Protein AF-A0A5J4SQZ2-F1 (afdb_monomer)

Structure (mmCIF, N/CA/C/O backbone):
data_AF-A0A5J4SQZ2-F1
#
_entry.id   AF-A0A5J4SQZ2-F1
#
loop_
_atom_site.group_PDB
_atom_site.id
_atom_site.type_symbol
_atom_site.label_atom_id
_atom_site.label_alt_id
_atom_site.label_comp_id
_atom_site.label_asym_id
_atom_site.label_entity_id
_atom_site.label_seq_id
_atom_site.pdbx_PDB_ins_code
_atom_site.Cartn_x
_atom_site.Cartn_y
_atom_site.Cartn_z
_atom_site.occupancy
_atom_site.B_iso_or_equiv
_atom_site.auth_seq_id
_atom_site.auth_comp_id
_atom_site.auth_asym_id
_atom_site.auth_atom_id
_atom_site.pdbx_PDB_model_num
ATOM 1 N N . VAL A 1 1 ? 7.805 1.665 -33.467 1.00 44.50 1 VAL A N 1
ATOM 2 C CA . VAL A 1 1 ? 6.360 1.335 -33.380 1.00 44.50 1 VAL A CA 1
ATOM 3 C C . VAL A 1 1 ? 5.776 2.047 -32.165 1.00 44.50 1 VAL A C 1
ATOM 5 O O . VAL A 1 1 ? 6.129 1.677 -31.053 1.00 44.50 1 VAL A O 1
ATOM 8 N N . LYS A 1 2 ? 4.955 3.096 -32.343 1.00 50.97 2 LYS A N 1
ATOM 9 C CA . LYS A 1 2 ? 4.164 3.662 -31.233 1.00 50.97 2 LYS A CA 1
ATOM 10 C C . LYS A 1 2 ? 3.115 2.612 -30.862 1.00 50.97 2 LYS A C 1
ATOM 12 O O . LYS A 1 2 ? 2.190 2.385 -31.633 1.00 50.97 2 LYS A O 1
ATOM 17 N N . ARG A 1 3 ? 3.298 1.913 -29.740 1.00 63.12 3 ARG A N 1
ATOM 18 C CA . ARG A 1 3 ? 2.258 1.037 -29.186 1.00 63.12 3 ARG A CA 1
ATOM 19 C C . ARG A 1 3 ? 1.132 1.956 -28.699 1.00 63.12 3 ARG A C 1
ATOM 21 O O . ARG A 1 3 ? 1.352 2.750 -27.789 1.00 63.12 3 ARG A O 1
ATOM 28 N N . GLY A 1 4 ? -0.003 1.938 -29.395 1.00 62.56 4 GLY A N 1
ATOM 29 C CA . GLY A 1 4 ? -1.141 2.818 -29.137 1.00 62.56 4 GLY A CA 1
ATOM 30 C C . GLY A 1 4 ? -1.935 2.332 -27.934 1.00 62.56 4 GLY A C 1
ATOM 31 O O . GLY A 1 4 ? -2.857 1.541 -28.088 1.00 62.56 4 GLY A O 1
ATOM 32 N N . TRP A 1 5 ? -1.554 2.778 -26.743 1.00 75.88 5 TRP A N 1
ATOM 33 C CA . TRP A 1 5 ? -2.368 2.597 -25.548 1.00 75.88 5 TRP A CA 1
ATOM 34 C C . TRP A 1 5 ? -3.350 3.759 -25.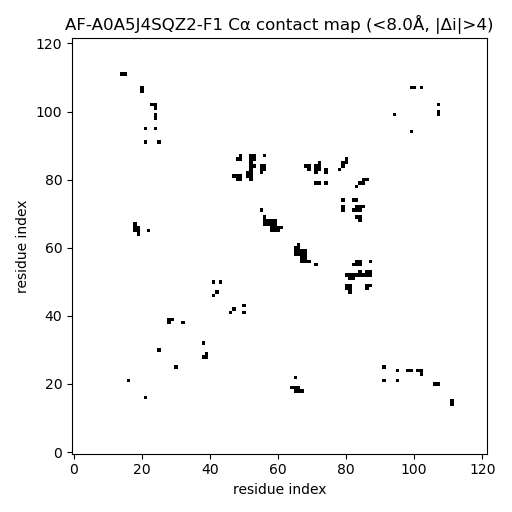446 1.00 75.88 5 TRP A C 1
ATOM 36 O O . TRP A 1 5 ? -2.944 4.920 -25.501 1.00 75.88 5 TRP A O 1
ATOM 46 N N . VAL A 1 6 ? -4.636 3.445 -25.298 1.00 78.94 6 VAL A N 1
ATOM 47 C CA . VAL A 1 6 ? -5.654 4.427 -24.922 1.00 78.94 6 VAL A CA 1
ATOM 48 C C . VAL A 1 6 ? -5.765 4.391 -23.404 1.00 78.94 6 VAL A C 1
ATOM 50 O O . VAL A 1 6 ? -6.127 3.369 -22.825 1.00 78.94 6 VAL A O 1
ATOM 53 N N . VAL A 1 7 ? -5.398 5.493 -22.754 1.00 74.06 7 VAL A N 1
ATOM 54 C CA . VAL A 1 7 ? -5.464 5.620 -21.296 1.00 74.06 7 VAL A CA 1
ATOM 55 C C . VAL A 1 7 ? -6.789 6.272 -20.926 1.00 74.06 7 VAL A C 1
ATOM 57 O O . VAL A 1 7 ? -7.034 7.427 -21.267 1.00 74.06 7 VAL A O 1
ATOM 60 N N . HIS A 1 8 ? -7.630 5.541 -20.199 1.00 80.19 8 HIS A N 1
ATOM 61 C CA . HIS A 1 8 ? -8.827 6.094 -19.574 1.00 80.19 8 HIS A CA 1
ATOM 62 C C . HIS A 1 8 ? -8.501 6.483 -18.130 1.00 80.19 8 HIS A C 1
ATOM 64 O O . HIS A 1 8 ? -8.303 5.623 -17.272 1.00 80.19 8 HIS A O 1
ATOM 70 N N . LEU A 1 9 ? -8.431 7.787 -17.858 1.00 76.38 9 LEU A N 1
ATOM 71 C CA . LEU A 1 9 ? -8.248 8.313 -16.504 1.00 76.38 9 LEU A CA 1
ATOM 72 C C . LEU A 1 9 ? -9.536 8.124 -15.692 1.00 76.38 9 LEU A C 1
ATOM 74 O O . LEU A 1 9 ? -10.438 8.956 -15.735 1.00 76.38 9 LEU A O 1
ATOM 78 N N . LEU A 1 10 ? -9.613 7.029 -14.935 1.00 77.69 10 LEU A N 1
ATOM 79 C CA . LEU A 1 10 ? -10.742 6.738 -14.037 1.00 77.69 10 LEU A CA 1
ATOM 80 C C . LEU A 1 10 ? -10.707 7.550 -12.731 1.00 77.69 10 LEU A C 1
ATOM 82 O O . LEU A 1 10 ? -11.674 7.555 -11.977 1.00 77.69 10 LEU A O 1
ATOM 86 N N . SER A 1 11 ? -9.601 8.242 -12.462 1.00 73.00 11 SER A N 1
ATOM 87 C CA . SER A 1 11 ? -9.352 9.018 -11.243 1.00 73.00 11 SER A CA 1
ATOM 88 C C . SER A 1 11 ? -9.407 10.534 -11.473 1.00 73.00 11 SER A C 1
ATOM 90 O O . SER A 1 11 ? -8.795 11.305 -10.731 1.00 73.00 11 SER A O 1
ATOM 92 N N . LEU A 1 12 ? -10.121 10.993 -12.508 1.00 76.81 12 LEU A N 1
ATOM 93 C CA . LEU A 1 12 ? -10.238 12.421 -12.807 1.00 76.81 12 LEU A CA 1
ATOM 94 C C . LEU A 1 12 ? -10.870 13.167 -11.613 1.00 76.81 12 LEU A C 1
ATOM 96 O O . LEU A 1 12 ? -11.954 12.817 -11.154 1.00 76.81 12 LEU A O 1
ATOM 100 N N . GLY A 1 13 ? -10.180 14.182 -11.084 1.00 76.62 13 GLY A N 1
ATOM 101 C CA . GLY A 1 13 ? -10.626 14.933 -9.900 1.00 76.62 13 GLY A CA 1
ATOM 102 C C . GLY A 1 13 ? -10.394 14.230 -8.554 1.00 76.62 13 GLY A C 1
ATOM 103 O O . GLY A 1 13 ? -10.766 14.772 -7.510 1.00 76.62 13 GLY A O 1
ATOM 104 N N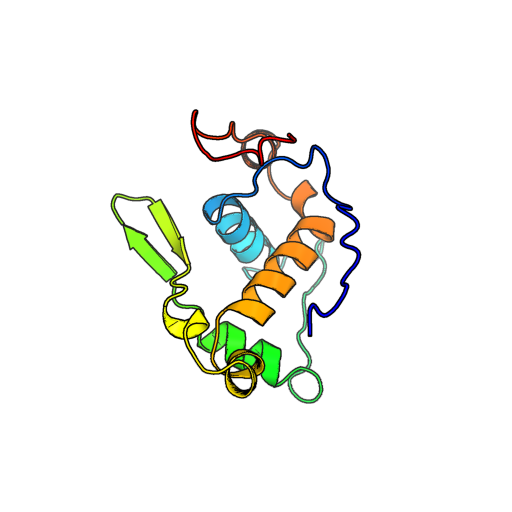 . GLN A 1 14 ? -9.757 13.055 -8.540 1.00 78.81 14 GLN A N 1
ATOM 105 C CA . GLN A 1 14 ? -9.361 12.397 -7.300 1.00 78.81 14 GLN A CA 1
ATOM 106 C C . GLN A 1 14 ? -8.277 13.218 -6.591 1.00 78.81 14 GLN A C 1
ATOM 108 O O . GLN A 1 14 ? -7.285 13.634 -7.190 1.00 78.81 14 GLN A O 1
ATOM 113 N N . LYS A 1 15 ? -8.458 13.441 -5.286 1.00 83.06 15 LYS A N 1
ATOM 114 C CA . LYS A 1 15 ? -7.460 14.129 -4.458 1.00 83.06 15 LYS A CA 1
ATOM 115 C C . LYS A 1 15 ? -6.177 13.304 -4.365 1.00 83.06 15 LYS A C 1
ATOM 117 O O . LYS A 1 15 ? -6.227 12.075 -4.303 1.00 83.06 15 LYS A O 1
ATOM 122 N N . THR A 1 16 ? -5.041 13.992 -4.271 1.00 85.62 16 THR A N 1
ATOM 123 C CA . THR A 1 16 ? -3.747 13.362 -3.996 1.00 85.62 16 THR A CA 1
ATOM 124 C C . THR A 1 16 ? -3.801 12.601 -2.678 1.00 85.62 16 THR A C 1
ATOM 126 O O . THR A 1 16 ? -4.151 13.173 -1.645 1.00 85.62 16 THR A O 1
ATOM 129 N N . ILE A 1 17 ? -3.420 11.325 -2.720 1.00 88.75 17 ILE A N 1
ATOM 130 C CA . ILE A 1 17 ? -3.276 10.487 -1.532 1.00 88.75 17 ILE A CA 1
ATOM 131 C C . ILE A 1 17 ? -1.794 10.454 -1.159 1.00 88.75 17 ILE A C 1
ATOM 133 O O . ILE A 1 17 ? -0.943 10.014 -1.929 1.00 88.75 17 ILE A O 1
ATOM 137 N N . PHE A 1 18 ? -1.472 10.947 0.028 1.00 88.38 18 PHE A N 1
ATOM 138 C CA . PHE A 1 18 ? -0.123 11.000 0.568 1.00 88.38 18 PHE A CA 1
ATOM 139 C C . PHE A 1 18 ? 0.275 9.667 1.202 1.00 88.38 18 PHE A C 1
ATOM 141 O O . PHE A 1 18 ? -0.531 8.988 1.842 1.00 88.38 18 PHE A O 1
ATOM 148 N N . HIS A 1 19 ? 1.566 9.329 1.136 1.00 87.31 19 HIS A N 1
ATOM 149 C CA . HIS A 1 19 ? 2.087 8.131 1.804 1.00 87.31 19 HIS A CA 1
ATOM 150 C C . HIS A 1 19 ? 1.841 8.122 3.311 1.00 87.31 19 HIS A C 1
ATOM 152 O O . HIS A 1 19 ? 1.638 7.055 3.883 1.00 87.31 19 HIS A O 1
ATOM 158 N N . SER A 1 20 ? 1.790 9.287 3.955 1.00 87.06 20 SER A N 1
ATOM 159 C CA . SER A 1 20 ? 1.449 9.386 5.373 1.00 87.06 20 SER A CA 1
ATOM 160 C C . SER A 1 20 ? 0.013 8.926 5.662 1.00 87.06 20 SER A C 1
ATOM 162 O O . SER A 1 20 ? -0.210 8.256 6.669 1.00 87.06 20 SER A O 1
ATOM 164 N N . GLN A 1 21 ? -0.941 9.216 4.768 1.00 90.94 21 GLN A N 1
ATOM 165 C CA . GLN A 1 21 ? -2.325 8.745 4.879 1.00 90.94 21 GLN A CA 1
ATOM 166 C C . GLN A 1 21 ? -2.390 7.226 4.695 1.00 90.94 21 GLN A C 1
ATOM 168 O O . GLN A 1 21 ? -3.000 6.538 5.512 1.00 90.94 21 GLN A O 1
ATOM 173 N N . HIS A 1 22 ? -1.696 6.685 3.686 1.00 92.56 22 HIS A N 1
ATOM 174 C CA . HIS A 1 22 ? -1.603 5.236 3.517 1.00 92.56 22 HIS A CA 1
ATOM 175 C C . HIS A 1 22 ? -0.960 4.556 4.730 1.00 92.56 22 HIS A C 1
ATOM 177 O O . HIS A 1 22 ? -1.486 3.565 5.219 1.00 92.56 22 HIS A O 1
ATOM 183 N N . TYR A 1 23 ? 0.140 5.097 5.257 1.00 91.00 23 TYR A N 1
ATOM 184 C CA . TYR A 1 23 ? 0.816 4.551 6.433 1.00 91.00 23 TYR A CA 1
ATOM 185 C C . TYR A 1 23 ? -0.118 4.491 7.650 1.00 91.00 23 TYR A C 1
ATOM 187 O O . TYR A 1 23 ? -0.154 3.485 8.357 1.00 91.00 23 TYR A O 1
ATOM 195 N N . ARG A 1 24 ? -0.917 5.540 7.889 1.00 91.38 24 ARG A N 1
ATOM 196 C CA . ARG A 1 24 ? -1.917 5.546 8.970 1.00 91.38 24 ARG A CA 1
ATOM 197 C C . ARG A 1 24 ? -3.015 4.508 8.742 1.00 91.38 24 ARG A C 1
ATOM 199 O O . ARG A 1 24 ? -3.325 3.763 9.669 1.00 91.38 24 ARG A O 1
ATOM 206 N N . LEU A 1 25 ? -3.548 4.411 7.521 1.00 93.31 25 LEU A N 1
ATOM 207 C CA . LEU A 1 25 ? -4.564 3.413 7.178 1.00 93.31 25 LEU A CA 1
ATOM 208 C C . LEU A 1 25 ? -4.038 1.984 7.360 1.00 93.31 25 LEU A C 1
ATOM 210 O O . LEU A 1 25 ? -4.696 1.164 7.989 1.00 93.31 25 LEU A O 1
ATOM 214 N N . LEU A 1 26 ? -2.833 1.691 6.870 1.00 93.06 26 LEU A N 1
ATOM 215 C CA . LEU A 1 26 ? -2.223 0.369 7.004 1.00 93.06 26 LEU A CA 1
ATOM 216 C C . LEU A 1 26 ? -1.985 -0.008 8.467 1.00 93.06 26 LEU A C 1
ATOM 218 O O . LEU A 1 26 ? -2.292 -1.129 8.848 1.00 93.06 26 LEU A O 1
ATOM 222 N N . ASN A 1 27 ? -1.512 0.916 9.308 1.00 91.56 27 ASN A N 1
ATOM 223 C CA . ASN A 1 27 ? -1.380 0.652 10.746 1.00 91.56 27 ASN A CA 1
ATOM 224 C C . ASN A 1 27 ? -2.732 0.374 11.415 1.00 91.56 27 ASN A C 1
ATOM 226 O O . ASN A 1 27 ? -2.803 -0.403 12.363 1.00 91.56 27 ASN A O 1
ATOM 230 N N . LEU A 1 28 ? -3.804 1.001 10.929 1.00 91.38 28 LEU A N 1
ATOM 231 C CA . LEU A 1 28 ? -5.155 0.775 11.429 1.00 91.38 28 LEU A CA 1
ATOM 232 C C . LEU A 1 28 ? -5.706 -0.597 11.008 1.00 91.38 28 LEU A C 1
ATOM 234 O O . LEU A 1 28 ? -6.397 -1.234 11.803 1.00 91.38 28 LEU A O 1
ATOM 238 N N . LEU A 1 29 ? -5.412 -1.027 9.780 1.00 92.00 29 LEU A N 1
ATOM 239 C CA . LEU A 1 29 ? -5.901 -2.275 9.188 1.00 92.00 29 LEU A CA 1
ATOM 240 C C . LEU A 1 29 ? -5.084 -3.507 9.603 1.00 92.00 29 LEU A C 1
ATOM 242 O O . LEU A 1 29 ? -5.651 -4.556 9.886 1.00 92.00 29 LEU A O 1
ATOM 246 N N . LEU A 1 30 ? -3.757 -3.380 9.628 1.00 90.81 30 LEU A N 1
ATOM 247 C CA . LEU A 1 30 ? -2.807 -4.470 9.886 1.00 90.81 30 LEU A CA 1
ATOM 248 C C . LEU A 1 30 ? -2.282 -4.473 11.329 1.00 90.81 30 LEU A C 1
ATOM 250 O O . LEU A 1 30 ? -1.491 -5.337 11.703 1.00 90.81 30 LEU A O 1
ATOM 254 N N . GLY A 1 31 ? -2.690 -3.487 12.130 1.00 87.25 31 GLY A N 1
ATOM 255 C CA . GLY A 1 31 ? -2.373 -3.403 13.549 1.00 87.25 31 GLY A CA 1
ATOM 256 C C . GLY A 1 31 ? -3.220 -4.348 14.401 1.00 87.25 31 GLY A C 1
ATOM 257 O O . GLY A 1 31 ? -3.661 -5.414 13.974 1.00 87.25 31 GLY A O 1
ATOM 258 N N . LYS A 1 32 ? -3.453 -3.961 15.659 1.00 80.12 32 LYS A N 1
ATOM 259 C CA . LYS A 1 32 ? -4.222 -4.789 16.592 1.00 80.12 32 LYS A CA 1
ATOM 260 C C . LYS A 1 32 ? -5.665 -4.946 16.100 1.00 80.12 32 LYS A C 1
ATOM 262 O O . LYS A 1 32 ? -6.382 -3.961 15.941 1.00 80.12 32 LYS A O 1
ATOM 267 N N . HIS A 1 33 ? -6.076 -6.195 15.907 1.00 76.12 33 HIS A N 1
ATOM 268 C CA . HIS A 1 33 ? -7.407 -6.538 15.428 1.00 76.12 33 HIS A CA 1
ATOM 269 C C . HIS A 1 33 ? -8.487 -6.193 16.466 1.00 76.12 33 HIS A C 1
ATOM 271 O O . HIS A 1 33 ? -8.386 -6.578 17.633 1.00 76.12 33 HIS A O 1
ATOM 277 N N . ASP A 1 34 ? -9.533 -5.503 16.018 1.00 77.69 34 ASP A N 1
ATOM 278 C CA . ASP A 1 34 ? -10.788 -5.289 16.743 1.00 77.69 34 ASP A CA 1
ATOM 279 C C . ASP A 1 34 ? -11.843 -6.207 16.114 1.00 77.69 34 ASP A C 1
ATOM 281 O O . ASP A 1 34 ? -11.923 -6.293 14.891 1.00 77.69 34 ASP A O 1
ATOM 285 N N . ALA A 1 35 ? -12.658 -6.889 16.922 1.00 77.12 35 ALA A N 1
ATOM 286 C CA . ALA A 1 35 ? -13.692 -7.815 16.449 1.00 77.12 35 ALA A CA 1
ATOM 287 C C . ALA A 1 35 ? -14.711 -7.169 15.487 1.00 77.12 35 ALA A C 1
ATOM 289 O O . ALA A 1 35 ? -15.437 -7.876 14.798 1.00 77.12 35 ALA A O 1
ATOM 290 N N . LYS A 1 36 ? -14.771 -5.833 15.441 1.00 81.44 36 LYS A N 1
ATOM 291 C CA . LYS A 1 36 ? -15.659 -5.058 14.563 1.00 81.44 36 LYS A CA 1
ATOM 292 C C . LYS A 1 36 ? -15.087 -4.752 13.173 1.00 81.44 36 LYS A C 1
ATOM 294 O O . LYS A 1 36 ? -15.757 -4.067 12.403 1.00 81.44 36 LYS A O 1
ATOM 299 N N . ARG A 1 37 ? -13.850 -5.155 12.870 1.00 80.69 37 ARG A N 1
ATOM 300 C CA . ARG A 1 37 ? -13.167 -4.827 11.609 1.00 80.69 37 ARG A CA 1
ATOM 301 C C . ARG A 1 37 ? -12.828 -6.085 10.827 1.00 80.69 37 ARG A C 1
ATOM 303 O O . ARG A 1 37 ? -12.596 -7.137 11.414 1.00 80.69 37 ARG A O 1
ATOM 310 N N . ASP A 1 38 ? -12.763 -5.936 9.510 1.00 84.50 38 ASP A N 1
ATOM 311 C CA . ASP A 1 38 ? -12.360 -7.015 8.622 1.00 84.50 38 ASP A CA 1
ATOM 312 C C . ASP A 1 38 ? -10.901 -7.399 8.864 1.00 84.50 38 ASP A C 1
ATOM 314 O O . ASP A 1 38 ? -10.019 -6.547 9.024 1.00 84.50 38 ASP A O 1
ATOM 318 N N . LYS A 1 39 ? -10.643 -8.706 8.864 1.00 89.12 39 LYS A N 1
ATOM 319 C CA . LYS A 1 39 ? -9.289 -9.239 8.931 1.00 89.12 39 LYS A CA 1
ATOM 320 C C . LYS A 1 39 ? -8.725 -9.344 7.522 1.00 89.12 39 LYS A C 1
ATOM 322 O O . LYS A 1 39 ? -9.160 -10.183 6.739 1.00 89.12 39 LYS A O 1
ATOM 327 N N . ILE A 1 40 ? -7.715 -8.535 7.224 1.00 90.94 40 ILE A N 1
ATOM 328 C CA . ILE A 1 40 ? -7.013 -8.612 5.943 1.00 90.94 40 ILE A CA 1
ATOM 329 C C . ILE A 1 40 ? -6.043 -9.790 5.976 1.00 90.94 40 ILE A C 1
ATOM 331 O O . ILE A 1 40 ? -5.162 -9.863 6.834 1.00 90.94 40 ILE A O 1
ATOM 335 N N . LEU A 1 41 ? -6.214 -10.710 5.031 1.00 92.44 41 LEU A N 1
ATOM 336 C CA . LEU A 1 41 ? -5.349 -11.865 4.826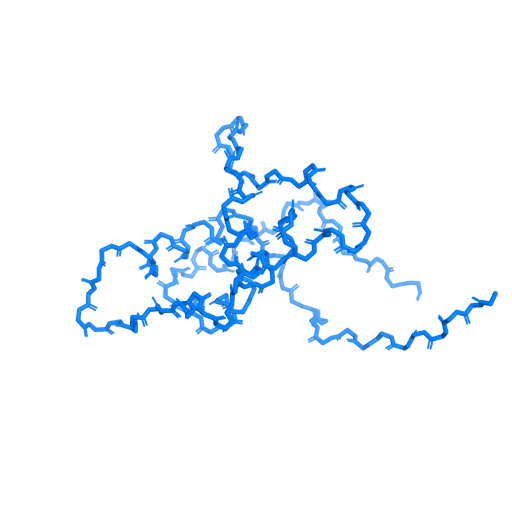 1.00 92.44 41 LEU A CA 1
ATOM 337 C C . LEU A 1 41 ? -4.766 -11.803 3.413 1.00 92.44 41 LEU A C 1
ATOM 339 O O . LEU A 1 41 ? -5.453 -11.409 2.474 1.00 92.44 41 LEU A O 1
ATOM 343 N N . ILE A 1 42 ? -3.502 -12.194 3.276 1.00 94.12 42 ILE A N 1
ATOM 344 C CA . ILE A 1 42 ? -2.822 -12.331 1.987 1.00 94.12 42 ILE A CA 1
ATOM 345 C C . ILE A 1 42 ? -2.454 -13.801 1.844 1.00 94.12 42 ILE A C 1
ATOM 347 O O . ILE A 1 42 ? -1.725 -14.335 2.685 1.00 94.12 42 ILE A O 1
ATOM 351 N N . ASP A 1 43 ? -2.970 -14.449 0.803 1.00 95.44 43 ASP A N 1
ATOM 352 C CA . ASP A 1 43 ? -2.588 -15.818 0.481 1.00 95.44 43 ASP A CA 1
ATOM 353 C C . ASP A 1 43 ? -1.159 -15.832 -0.066 1.00 95.44 43 ASP A C 1
ATOM 355 O O . ASP A 1 43 ? -0.867 -15.251 -1.109 1.00 95.44 43 ASP A O 1
ATOM 359 N N . ARG A 1 44 ? -0.248 -16.484 0.654 1.00 93.25 44 ARG A N 1
ATOM 360 C CA . ARG A 1 44 ? 1.149 -16.588 0.231 1.00 93.25 44 ARG A CA 1
ATOM 361 C C . ARG A 1 44 ? 1.314 -17.465 -1.013 1.00 93.25 44 ARG A C 1
ATOM 363 O O . ARG A 1 44 ? 2.237 -17.202 -1.773 1.00 93.25 44 ARG A O 1
ATOM 370 N N . ASN A 1 45 ? 0.478 -18.489 -1.190 1.00 95.12 45 ASN A N 1
ATOM 371 C CA . ASN A 1 45 ? 0.608 -19.443 -2.290 1.00 95.12 45 ASN A CA 1
ATOM 372 C C . ASN A 1 45 ? 0.253 -18.796 -3.631 1.00 95.12 45 ASN A C 1
ATOM 374 O O . ASN A 1 45 ? 0.970 -18.968 -4.608 1.00 95.12 45 ASN A O 1
ATOM 378 N N . GLU A 1 46 ? -0.818 -18.003 -3.648 1.00 96.06 46 GLU A N 1
ATOM 379 C CA . GLU A 1 46 ? -1.314 -17.355 -4.868 1.00 96.06 46 GLU A CA 1
ATOM 380 C C . GLU A 1 46 ? -0.711 -15.956 -5.093 1.00 96.06 46 GLU A C 1
ATOM 382 O O . GLU A 1 46 ? -0.618 -15.492 -6.228 1.00 96.06 46 GLU A O 1
ATOM 387 N N . CYS A 1 47 ? -0.272 -15.267 -4.030 1.00 95.44 47 CYS A N 1
ATOM 388 C CA . CYS A 1 47 ? 0.198 -13.877 -4.098 1.00 95.44 47 CYS A CA 1
ATOM 389 C C . CYS A 1 47 ? 1.681 -13.716 -3.724 1.00 95.44 47 CYS A C 1
ATOM 391 O O . CYS A 1 47 ? 2.057 -12.740 -3.065 1.00 95.44 47 CYS A O 1
ATOM 393 N N . GLU A 1 48 ? 2.545 -14.641 -4.147 1.00 95.81 48 GLU A N 1
ATOM 394 C CA . GLU A 1 48 ? 3.982 -14.616 -3.833 1.00 95.81 48 GLU A CA 1
ATOM 395 C C . GLU A 1 48 ? 4.650 -13.282 -4.220 1.00 95.81 48 GLU A C 1
ATOM 397 O O . GLU A 1 48 ? 5.357 -12.680 -3.408 1.00 95.81 48 GLU A O 1
ATOM 402 N N . ALA A 1 49 ? 4.363 -12.768 -5.421 1.00 95.19 49 ALA A N 1
ATOM 403 C CA . ALA A 1 49 ? 4.924 -11.508 -5.908 1.00 95.19 49 ALA A CA 1
ATOM 404 C C . ALA A 1 49 ? 4.534 -10.310 -5.023 1.00 95.19 49 ALA A C 1
ATOM 406 O O . ALA A 1 49 ? 5.366 -9.452 -4.729 1.00 95.19 49 ALA A O 1
ATOM 407 N N . LEU A 1 50 ? 3.291 -10.271 -4.528 1.00 95.44 50 LEU A N 1
ATOM 408 C CA . LEU A 1 50 ? 2.841 -9.229 -3.603 1.00 95.44 50 LEU A CA 1
ATOM 409 C C . LEU A 1 50 ? 3.565 -9.337 -2.257 1.00 95.44 50 LEU A C 1
ATOM 411 O O . LEU A 1 50 ? 4.028 -8.326 -1.732 1.00 95.44 50 LEU A O 1
ATOM 415 N N . VAL A 1 51 ? 3.687 -10.549 -1.708 1.00 95.31 51 VAL A N 1
ATOM 416 C CA . VAL A 1 51 ? 4.418 -10.783 -0.452 1.00 95.31 51 VAL A CA 1
ATOM 417 C C . VAL A 1 51 ? 5.879 -10.354 -0.597 1.00 95.31 51 VAL A C 1
ATOM 419 O O . VAL A 1 51 ? 6.401 -9.655 0.273 1.00 95.31 51 VAL A O 1
ATOM 422 N N . SER A 1 52 ? 6.527 -10.710 -1.708 1.00 94.50 52 SER A N 1
ATOM 423 C CA . SER A 1 52 ? 7.894 -10.279 -2.011 1.00 94.50 52 SER A CA 1
ATOM 424 C C . SER A 1 52 ? 7.998 -8.756 -2.126 1.00 94.50 52 SER A C 1
ATOM 426 O O . SER A 1 52 ? 8.852 -8.144 -1.485 1.00 94.50 52 SER A O 1
ATOM 428 N N . SER A 1 53 ? 7.089 -8.122 -2.869 1.00 94.31 53 SER A N 1
ATOM 429 C CA . SER A 1 53 ? 7.047 -6.666 -3.052 1.00 94.31 53 SER A CA 1
ATOM 430 C C . SER A 1 53 ? 6.874 -5.912 -1.726 1.00 94.31 53 SER A C 1
ATOM 432 O O . SER A 1 53 ? 7.532 -4.895 -1.499 1.00 94.31 53 SER A O 1
ATOM 434 N N . ILE A 1 54 ? 6.052 -6.430 -0.804 1.00 93.06 54 ILE A N 1
ATOM 435 C CA . ILE A 1 54 ? 5.890 -5.871 0.550 1.00 93.06 54 ILE A CA 1
ATOM 436 C C . ILE A 1 54 ? 7.218 -5.906 1.317 1.00 93.06 54 ILE A C 1
ATOM 438 O O . ILE A 1 54 ? 7.590 -4.910 1.937 1.00 93.06 54 ILE A O 1
ATOM 442 N N . ASN A 1 55 ? 7.969 -7.007 1.238 1.00 91.12 55 ASN A N 1
ATOM 443 C CA . ASN A 1 55 ? 9.278 -7.113 1.892 1.00 91.12 55 ASN A CA 1
ATOM 444 C C . ASN A 1 55 ? 10.321 -6.151 1.291 1.00 91.12 55 ASN A C 1
ATOM 446 O O . ASN A 1 55 ? 11.216 -5.698 2.001 1.00 91.12 55 ASN A O 1
ATOM 450 N N . HIS A 1 56 ? 10.171 -5.784 0.015 1.00 90.38 56 HIS A N 1
ATOM 451 C CA . HIS A 1 56 ? 11.008 -4.807 -0.692 1.00 90.38 56 HIS A CA 1
ATOM 452 C C . HIS A 1 56 ? 10.500 -3.358 -0.588 1.00 90.38 56 HIS A C 1
ATOM 454 O O . HIS A 1 56 ? 10.963 -2.492 -1.331 1.00 90.38 56 HIS A O 1
ATOM 460 N N . SER A 1 57 ? 9.568 -3.071 0.328 1.00 88.06 57 SER A N 1
ATOM 461 C CA . SER A 1 57 ? 8.959 -1.747 0.515 1.00 88.06 57 SER A CA 1
ATOM 462 C C . SER A 1 57 ? 9.410 -1.072 1.820 1.00 88.06 57 SER A C 1
ATOM 464 O O . SER A 1 57 ? 8.606 -0.923 2.747 1.00 88.06 57 SER A O 1
ATOM 466 N N . PRO A 1 58 ? 10.687 -0.657 1.952 1.00 86.44 58 PRO A N 1
ATOM 467 C CA . PRO A 1 58 ? 11.175 -0.083 3.194 1.00 86.44 58 PRO A CA 1
ATOM 468 C C . PRO A 1 58 ? 10.627 1.330 3.421 1.00 86.44 58 PRO A C 1
ATOM 470 O O . PRO A 1 58 ? 10.448 2.144 2.509 1.00 86.44 58 PRO A O 1
ATOM 473 N N . LEU A 1 59 ? 10.395 1.630 4.697 1.00 83.56 59 LEU A N 1
ATOM 474 C CA . LEU A 1 59 ? 9.964 2.939 5.161 1.00 83.56 59 LEU A CA 1
ATOM 475 C C . LEU A 1 59 ? 11.166 3.885 5.247 1.00 83.56 59 LEU A C 1
ATOM 477 O O . LEU A 1 59 ? 12.072 3.669 6.053 1.00 83.56 59 LEU A O 1
ATOM 481 N N . LYS A 1 60 ? 11.141 4.985 4.496 1.00 83.44 60 LYS A N 1
ATOM 482 C CA . LYS A 1 60 ? 12.128 6.059 4.612 1.00 83.44 60 LYS A CA 1
ATOM 483 C C . LYS A 1 60 ? 11.553 7.199 5.445 1.00 83.44 60 LYS A C 1
ATOM 485 O O . LYS A 1 60 ? 10.438 7.661 5.210 1.00 83.44 60 LYS A O 1
ATOM 490 N N . ARG A 1 61 ? 12.316 7.669 6.430 1.00 81.12 61 ARG A N 1
ATOM 491 C CA . ARG A 1 61 ? 11.965 8.846 7.237 1.00 81.12 61 ARG A CA 1
ATOM 492 C C . ARG A 1 61 ? 12.920 9.975 6.889 1.00 81.12 61 ARG A C 1
ATOM 494 O O . ARG A 1 61 ? 14.131 9.787 6.946 1.00 81.12 61 ARG A O 1
ATOM 501 N N . HIS A 1 62 ? 12.379 11.130 6.531 1.00 77.69 62 HIS A N 1
ATOM 502 C CA . HIS A 1 62 ? 13.169 12.330 6.282 1.00 77.69 62 HIS A CA 1
ATOM 503 C C . HIS A 1 62 ? 12.424 13.538 6.843 1.00 77.69 62 HIS A C 1
ATOM 505 O O . HIS A 1 62 ? 11.248 13.718 6.537 1.00 77.69 62 HIS A O 1
ATOM 511 N N . GLU A 1 63 ? 13.084 14.301 7.719 1.00 77.25 63 GLU A N 1
ATOM 512 C CA . GLU A 1 63 ? 12.534 15.522 8.336 1.00 77.25 63 GLU A CA 1
ATOM 513 C C . GLU A 1 63 ? 11.127 15.333 8.941 1.00 77.25 63 GLU A C 1
ATOM 515 O O . GLU A 1 63 ? 10.211 16.123 8.737 1.00 77.25 63 GLU A O 1
ATOM 520 N N . GLY A 1 64 ? 10.917 14.217 9.650 1.00 71.38 64 GLY A N 1
ATOM 521 C CA . GLY A 1 64 ? 9.624 13.88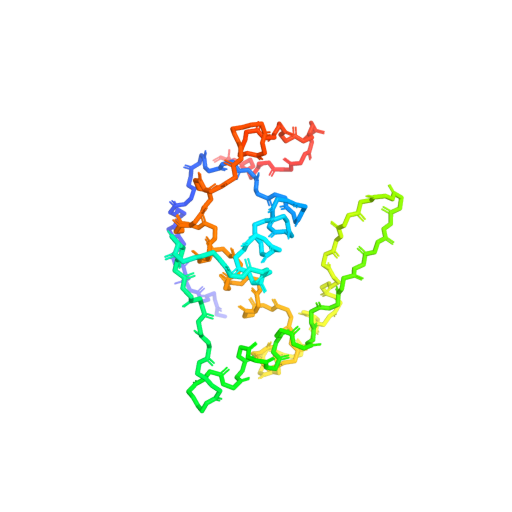8 10.267 1.00 71.38 64 GLY A CA 1
ATOM 522 C C . GLY A 1 64 ? 8.543 13.398 9.294 1.00 71.38 64 GLY A C 1
ATOM 523 O O . GLY A 1 64 ? 7.482 12.961 9.739 1.00 71.38 64 GLY A O 1
ATOM 524 N N . THR A 1 65 ? 8.815 13.383 7.988 1.00 74.19 65 THR A N 1
ATOM 525 C CA . THR A 1 65 ? 7.894 12.891 6.959 1.00 74.19 65 THR A CA 1
ATOM 526 C C . THR A 1 65 ? 8.210 11.444 6.578 1.00 74.19 65 THR A C 1
ATOM 528 O O . THR A 1 65 ? 9.368 11.025 6.491 1.00 74.19 65 THR A O 1
ATOM 531 N N . VAL A 1 66 ? 7.148 10.659 6.388 1.00 78.44 66 VAL A N 1
ATOM 532 C CA . VAL A 1 66 ? 7.208 9.251 5.985 1.00 78.44 66 VAL A CA 1
ATOM 533 C C . VAL A 1 66 ? 7.099 9.146 4.469 1.00 78.44 66 VAL A C 1
ATOM 535 O O . VAL A 1 66 ? 6.121 9.609 3.881 1.00 78.44 66 VAL A O 1
ATOM 538 N N . PHE A 1 67 ? 8.071 8.474 3.862 1.00 83.62 67 PHE A N 1
ATOM 539 C CA . PHE A 1 67 ? 8.132 8.193 2.435 1.00 83.62 67 PHE A CA 1
ATOM 540 C C . PHE A 1 67 ? 8.334 6.697 2.197 1.00 83.62 67 PHE A C 1
ATOM 542 O O . PHE A 1 67 ? 8.915 5.993 3.025 1.00 83.62 67 PHE A O 1
ATOM 549 N N . LEU A 1 68 ? 7.877 6.225 1.042 1.00 84.62 68 LEU A N 1
ATOM 550 C CA . LEU A 1 68 ? 8.242 4.915 0.522 1.00 84.62 68 LEU A CA 1
ATOM 551 C C . LEU A 1 68 ? 9.508 5.064 -0.320 1.00 84.62 68 LEU A C 1
ATOM 553 O O . LEU A 1 68 ? 9.590 5.973 -1.152 1.00 84.62 68 LEU A O 1
ATOM 557 N N . ASP A 1 69 ? 10.492 4.196 -0.105 1.00 84.50 69 ASP A N 1
ATOM 558 C CA . ASP A 1 69 ? 1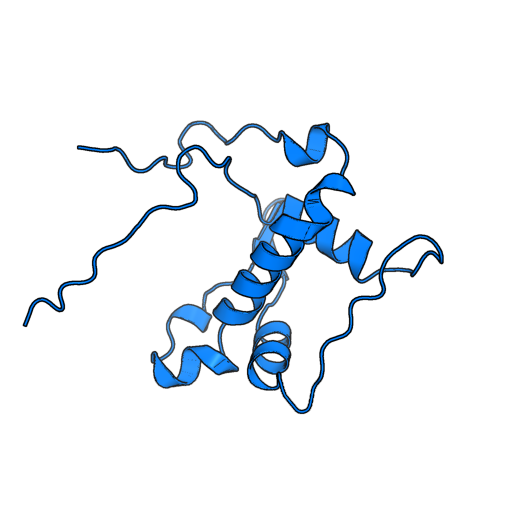1.660 4.144 -0.978 1.00 84.50 69 ASP A CA 1
ATOM 559 C C . ASP A 1 69 ? 11.307 3.430 -2.287 1.00 84.50 69 ASP A C 1
ATOM 561 O O . ASP A 1 69 ? 11.027 2.236 -2.295 1.00 84.50 69 ASP A O 1
ATOM 565 N N . LYS A 1 70 ? 11.330 4.175 -3.393 1.00 84.88 70 LYS A N 1
ATOM 566 C CA . LYS A 1 70 ? 11.018 3.678 -4.742 1.00 84.88 70 LYS A CA 1
ATOM 567 C C . LYS A 1 70 ? 12.258 3.396 -5.587 1.00 84.88 70 LYS A C 1
ATOM 569 O O . LYS A 1 70 ? 12.167 3.268 -6.805 1.00 84.88 70 LYS A O 1
ATOM 574 N N . SER A 1 71 ? 13.445 3.353 -4.982 1.00 84.69 71 SER A N 1
ATOM 575 C CA . SER A 1 71 ? 14.695 3.116 -5.717 1.00 84.69 71 SER A CA 1
ATOM 576 C C . SER A 1 71 ? 14.700 1.789 -6.488 1.00 84.69 71 SER A C 1
ATOM 578 O O . SER A 1 71 ? 15.290 1.725 -7.568 1.00 84.69 71 SER A O 1
ATOM 580 N N . SER A 1 72 ? 13.980 0.776 -5.996 1.00 82.25 72 SER A N 1
ATOM 581 C CA . SER A 1 72 ? 13.814 -0.536 -6.634 1.00 82.25 72 SER A CA 1
ATOM 582 C C . SER A 1 72 ? 12.935 -0.528 -7.893 1.00 82.25 72 SER A C 1
ATOM 584 O O . SER A 1 72 ? 12.990 -1.465 -8.683 1.00 82.25 72 SER A O 1
ATOM 586 N N . GLU A 1 73 ? 12.176 0.539 -8.168 1.00 86.12 73 GLU A N 1
ATOM 587 C CA . GLU A 1 73 ? 11.371 0.660 -9.400 1.00 86.12 73 GLU A CA 1
ATOM 588 C C . GLU A 1 73 ? 12.232 0.904 -10.657 1.00 86.12 73 GLU A C 1
ATOM 590 O O . GLU A 1 73 ? 11.718 0.923 -11.771 1.00 86.12 73 GL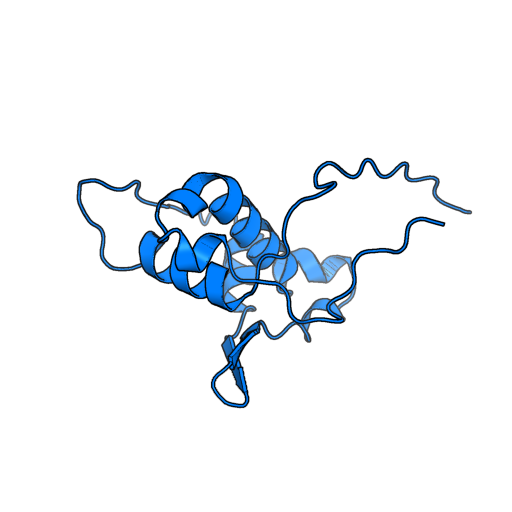U A O 1
ATOM 595 N N . ARG A 1 74 ? 13.552 1.072 -10.493 1.00 88.25 74 ARG A N 1
ATOM 596 C CA . ARG A 1 74 ? 14.527 1.225 -11.588 1.00 88.25 74 ARG A CA 1
ATOM 597 C C . ARG A 1 74 ? 15.030 -0.104 -12.162 1.00 88.25 74 ARG A C 1
ATOM 599 O O . ARG A 1 74 ? 15.804 -0.080 -13.116 1.00 88.25 74 ARG A O 1
ATOM 606 N N . LEU A 1 75 ? 14.641 -1.232 -11.568 1.00 87.69 75 LEU A N 1
ATOM 607 C CA . LEU A 1 75 ? 14.980 -2.571 -12.059 1.00 87.69 75 LEU A CA 1
ATOM 608 C C . LEU A 1 75 ? 14.386 -2.828 -13.459 1.00 87.69 75 LEU A C 1
ATOM 610 O O . LEU A 1 75 ? 13.439 -2.137 -13.849 1.00 87.69 75 LEU A O 1
ATOM 614 N N . PRO A 1 76 ? 14.894 -3.815 -14.221 1.00 91.81 76 PRO A N 1
ATOM 615 C CA . PRO A 1 76 ? 14.256 -4.277 -15.456 1.00 91.81 76 PRO A CA 1
ATOM 616 C C . PRO A 1 76 ? 12.785 -4.656 -15.239 1.00 91.81 76 PRO A C 1
ATOM 618 O O . PRO A 1 76 ? 12.419 -5.147 -14.171 1.00 91.81 76 PRO A O 1
ATOM 621 N N . PHE A 1 77 ? 11.933 -4.429 -16.243 1.00 86.31 77 PHE A N 1
ATOM 622 C CA . PHE A 1 77 ? 10.476 -4.596 -16.134 1.00 86.31 77 PHE A CA 1
ATOM 623 C C . PHE A 1 77 ? 10.071 -5.992 -15.636 1.00 86.31 77 PHE A C 1
ATOM 625 O O . PHE A 1 77 ? 9.179 -6.126 -14.802 1.00 86.31 77 PHE A O 1
ATOM 632 N N . GLU A 1 78 ? 10.771 -7.019 -16.101 1.00 88.75 78 GLU A N 1
ATOM 633 C CA . GLU A 1 78 ? 10.556 -8.423 -15.762 1.00 88.75 78 GLU A CA 1
ATOM 634 C C . GLU A 1 78 ? 10.799 -8.711 -14.271 1.00 88.75 78 GLU A C 1
ATOM 636 O O . GLU A 1 78 ? 10.157 -9.582 -13.689 1.00 88.75 78 GLU A O 1
ATOM 641 N N . GLU A 1 79 ? 11.687 -7.950 -13.631 1.00 88.19 79 GLU A N 1
ATOM 642 C CA . GLU A 1 79 ? 12.040 -8.103 -12.217 1.00 88.19 79 GLU A CA 1
ATOM 643 C C . GLU A 1 79 ? 11.150 -7.262 -11.293 1.00 88.19 79 GLU A C 1
ATOM 645 O O . GLU A 1 79 ? 11.023 -7.555 -10.100 1.00 88.19 79 GLU A O 1
ATOM 650 N N . GLN A 1 80 ? 10.506 -6.219 -11.827 1.00 88.25 80 GLN A N 1
ATOM 651 C CA . GLN A 1 80 ? 9.739 -5.262 -11.029 1.00 88.25 80 GLN A CA 1
ATOM 652 C C . GLN A 1 80 ? 8.563 -5.910 -10.289 1.00 88.25 80 GLN A C 1
ATOM 654 O O . GLN A 1 80 ? 8.230 -5.461 -9.191 1.00 88.25 80 GLN A O 1
ATOM 659 N N . ALA A 1 81 ? 7.956 -6.968 -10.832 1.00 87.12 81 ALA A N 1
ATOM 660 C CA . ALA A 1 81 ? 6.826 -7.641 -10.191 1.00 87.12 81 ALA A CA 1
ATOM 661 C C . ALA A 1 81 ? 7.183 -8.198 -8.799 1.00 87.12 81 ALA A C 1
ATOM 663 O O . ALA A 1 81 ? 6.397 -8.058 -7.867 1.00 87.12 81 ALA A O 1
ATOM 664 N N . TYR A 1 82 ? 8.375 -8.778 -8.641 1.00 90.31 82 TYR A N 1
ATOM 665 C CA . TYR A 1 82 ? 8.801 -9.417 -7.391 1.00 90.31 82 TYR A CA 1
ATOM 666 C C . TYR A 1 82 ? 9.694 -8.525 -6.525 1.00 90.31 82 TYR A C 1
ATOM 668 O O . TYR A 1 82 ? 9.630 -8.607 -5.297 1.00 90.31 82 TYR A O 1
ATOM 676 N N . ASN A 1 83 ? 10.519 -7.683 -7.153 1.00 91.19 83 ASN A N 1
ATOM 677 C CA . ASN A 1 83 ? 11.651 -7.029 -6.491 1.00 91.19 83 ASN A CA 1
ATOM 678 C C . ASN A 1 83 ? 11.488 -5.509 -6.357 1.00 91.19 83 ASN A C 1
ATOM 680 O O . ASN A 1 83 ? 12.429 -4.822 -5.963 1.00 91.19 83 ASN A O 1
ATOM 684 N N . SER A 1 84 ? 10.312 -4.962 -6.682 1.00 92.81 84 SER A N 1
ATOM 685 C CA . SER A 1 84 ? 10.027 -3.528 -6.558 1.00 92.81 84 SER A CA 1
ATOM 686 C C . SER A 1 84 ? 8.827 -3.232 -5.663 1.00 92.81 84 SER A C 1
ATOM 688 O O . SER A 1 84 ? 8.094 -4.125 -5.241 1.00 92.81 84 SER A O 1
ATOM 690 N N . THR A 1 85 ? 8.588 -1.947 -5.411 1.00 92.31 85 THR A N 1
ATOM 691 C CA . THR A 1 85 ? 7.462 -1.437 -4.620 1.00 92.31 85 THR A CA 1
ATOM 692 C C . THR A 1 85 ? 6.130 -1.365 -5.370 1.00 92.31 85 THR A C 1
ATOM 694 O O . THR A 1 85 ? 5.133 -0.935 -4.786 1.00 92.31 85 THR A O 1
ATOM 697 N N . GLN A 1 86 ? 6.065 -1.754 -6.648 1.00 90.75 86 GLN A N 1
ATOM 698 C CA . GLN A 1 86 ? 4.878 -1.511 -7.477 1.00 90.75 86 GLN A CA 1
ATOM 699 C C . GLN A 1 86 ? 3.636 -2.280 -7.020 1.00 90.75 86 GLN A C 1
ATOM 701 O O . GLN A 1 86 ? 2.587 -1.663 -6.831 1.00 90.75 86 GLN A O 1
ATOM 706 N N . LEU A 1 87 ? 3.738 -3.596 -6.793 1.00 93.88 87 LEU A N 1
ATOM 707 C CA . LEU A 1 87 ? 2.589 -4.397 -6.347 1.00 93.88 87 LEU A CA 1
ATOM 708 C C . LEU A 1 87 ? 2.144 -4.012 -4.935 1.00 93.88 87 LEU A C 1
ATOM 710 O O . LEU A 1 87 ? 0.945 -3.883 -4.684 1.00 93.88 87 LEU A O 1
ATOM 714 N N . ALA A 1 88 ? 3.089 -3.751 -4.031 1.00 94.25 88 ALA A N 1
ATOM 715 C CA . ALA A 1 88 ? 2.781 -3.226 -2.707 1.00 94.25 88 ALA A CA 1
ATOM 716 C C . ALA A 1 88 ? 2.033 -1.884 -2.797 1.00 94.25 88 ALA A C 1
ATOM 718 O O . ALA A 1 88 ? 0.984 -1.725 -2.175 1.00 94.25 88 ALA A O 1
ATOM 719 N N . THR A 1 89 ? 2.499 -0.947 -3.630 1.00 92.44 89 THR A N 1
ATOM 720 C CA . THR A 1 89 ? 1.837 0.354 -3.835 1.00 92.44 89 THR A CA 1
ATOM 721 C C . THR A 1 89 ? 0.446 0.189 -4.458 1.00 92.44 89 THR A C 1
ATOM 723 O O . THR A 1 89 ? -0.501 0.848 -4.030 1.00 92.44 89 THR A O 1
ATOM 726 N N . ALA A 1 90 ? 0.282 -0.715 -5.425 1.00 92.75 90 ALA A N 1
ATOM 727 C CA . ALA A 1 90 ? -1.023 -1.030 -6.003 1.00 92.75 90 ALA A CA 1
ATOM 728 C C . ALA A 1 90 ? -1.996 -1.570 -4.938 1.00 92.75 90 ALA A C 1
ATOM 730 O O . ALA A 1 90 ? -3.132 -1.104 -4.844 1.00 92.75 90 ALA A O 1
ATOM 731 N N . CYS A 1 91 ? -1.528 -2.472 -4.070 1.00 95.00 91 CYS A N 1
ATOM 732 C CA . CYS A 1 91 ? -2.297 -2.970 -2.930 1.00 95.00 91 CYS A CA 1
ATOM 733 C C . CYS A 1 91 ? -2.679 -1.837 -1.959 1.00 95.00 91 CYS A C 1
ATOM 735 O O . CYS A 1 91 ? -3.820 -1.765 -1.507 1.00 95.00 91 CYS A O 1
ATOM 737 N N . MET A 1 92 ? -1.784 -0.877 -1.698 1.00 94.88 92 MET A N 1
ATOM 738 C CA . MET A 1 92 ? -2.096 0.299 -0.871 1.00 94.88 92 MET A CA 1
ATOM 739 C C . MET A 1 92 ? -3.252 1.134 -1.438 1.00 94.88 92 MET A C 1
ATOM 741 O O . MET A 1 92 ? -4.067 1.638 -0.662 1.00 94.88 92 MET A O 1
ATOM 745 N N . TYR A 1 93 ? -3.342 1.282 -2.763 1.00 93.38 93 TYR A N 1
ATOM 746 C CA . TYR A 1 93 ? -4.460 1.976 -3.412 1.00 93.38 93 TYR A CA 1
ATOM 747 C C . TYR A 1 93 ? -5.758 1.171 -3.378 1.00 93.38 93 TYR A C 1
ATOM 749 O O . TYR A 1 93 ? -6.811 1.756 -3.127 1.00 93.38 93 TYR A O 1
ATOM 757 N N . LEU A 1 94 ? -5.690 -0.152 -3.555 1.00 93.94 94 LEU A N 1
ATOM 758 C CA . LEU A 1 94 ? -6.846 -1.035 -3.382 1.00 93.94 94 LEU A CA 1
ATOM 759 C C . LEU A 1 94 ? -7.431 -0.892 -1.969 1.00 93.94 94 LEU A C 1
ATOM 761 O O . LEU A 1 94 ? -8.618 -0.617 -1.804 1.00 93.94 94 LEU A O 1
ATOM 765 N N . LEU A 1 95 ? -6.576 -0.990 -0.948 1.00 94.88 95 LEU A N 1
ATOM 766 C CA . LEU A 1 95 ? -6.981 -0.834 0.448 1.00 94.88 95 LEU A CA 1
ATOM 767 C C . LEU A 1 95 ? -7.503 0.571 0.749 1.00 94.88 95 LEU A C 1
ATOM 769 O O . LEU A 1 95 ? -8.425 0.727 1.546 1.00 94.88 95 LEU A O 1
ATOM 773 N N . TRP A 1 96 ? -6.947 1.602 0.111 1.00 93.81 96 TRP A N 1
ATOM 774 C CA . TRP A 1 96 ? -7.474 2.957 0.231 1.00 93.81 96 TRP A CA 1
ATOM 775 C C . TRP A 1 96 ? -8.896 3.069 -0.322 1.00 93.81 96 TRP A C 1
ATOM 777 O O . TRP A 1 96 ? -9.759 3.641 0.345 1.00 93.81 96 TRP A O 1
ATOM 787 N N . GLY A 1 97 ? -9.146 2.532 -1.519 1.00 91.81 97 GLY A N 1
ATOM 788 C CA . GLY A 1 97 ? -10.468 2.554 -2.146 1.00 91.81 97 GLY A CA 1
ATOM 789 C C . GLY A 1 97 ? -11.545 1.973 -1.233 1.00 91.81 97 GLY A C 1
ATOM 790 O O . GLY A 1 97 ? -12.581 2.602 -1.037 1.00 91.81 97 GLY A O 1
ATOM 791 N N . GLU A 1 98 ? -11.239 0.845 -0.594 1.00 92.69 98 GLU A N 1
ATOM 792 C CA . GLU A 1 98 ? -12.187 0.121 0.254 1.00 92.69 98 GLU A CA 1
ATOM 793 C C . GLU A 1 98 ? -12.312 0.707 1.675 1.00 92.69 98 GLU A C 1
ATOM 795 O O . GLU A 1 98 ? -13.408 0.865 2.219 1.00 92.69 98 GLU A O 1
ATOM 800 N N . TYR A 1 99 ? -11.188 1.080 2.296 1.00 93.25 99 TYR A N 1
ATOM 801 C CA . TYR A 1 99 ? -11.135 1.312 3.744 1.00 93.25 99 TYR A CA 1
ATOM 802 C C . TYR A 1 99 ? -10.829 2.748 4.171 1.00 93.25 99 TYR A C 1
ATOM 804 O O . TYR A 1 99 ? -10.794 3.010 5.376 1.00 93.25 99 TYR A O 1
ATOM 812 N N . ASN A 1 100 ? -10.647 3.712 3.255 1.00 92.50 100 ASN A N 1
ATOM 813 C CA . ASN A 1 100 ? -10.285 5.084 3.655 1.00 92.50 100 ASN A CA 1
ATOM 814 C C . ASN A 1 100 ? -11.257 5.695 4.680 1.00 92.50 100 ASN A C 1
ATOM 816 O O . ASN A 1 100 ? -10.821 6.464 5.531 1.00 92.50 100 ASN A O 1
ATOM 820 N N . ARG A 1 101 ? -12.541 5.305 4.664 1.00 92.06 101 ARG A N 1
ATOM 821 C CA . ARG A 1 101 ? -13.582 5.748 5.612 1.00 92.06 101 ARG A CA 1
ATOM 822 C C . ARG A 1 101 ? -13.284 5.445 7.083 1.00 92.06 101 ARG A C 1
ATOM 824 O O . ARG A 1 101 ? -13.947 6.000 7.950 1.00 92.06 101 ARG A O 1
ATOM 831 N N . LEU A 1 102 ? -12.341 4.546 7.363 1.00 91.06 102 LEU A N 1
ATOM 832 C CA . LEU A 1 102 ? -11.901 4.241 8.724 1.00 91.06 102 LEU A CA 1
ATOM 833 C C . LEU A 1 102 ? -10.987 5.331 9.301 1.00 91.06 102 LEU A C 1
ATOM 835 O O . LEU A 1 102 ? -10.792 5.378 10.515 1.00 91.06 102 LEU A O 1
ATOM 839 N N . LEU A 1 103 ? -10.424 6.194 8.450 1.00 91.62 103 LEU A N 1
ATOM 840 C CA . LEU A 1 103 ? -9.658 7.358 8.876 1.00 91.62 103 LEU A CA 1
ATOM 841 C C . LEU A 1 103 ? -10.578 8.550 9.195 1.00 91.62 103 LEU A C 1
ATOM 843 O O . LEU A 1 103 ? -11.612 8.721 8.543 1.00 91.62 103 LEU A O 1
ATOM 847 N N . PRO A 1 104 ? -10.175 9.431 10.130 1.00 90.06 104 PRO A N 1
ATOM 848 C CA . PRO A 1 104 ? -10.863 10.696 10.376 1.00 90.06 104 PRO A CA 1
ATOM 849 C C . PRO A 1 104 ? -10.946 11.591 9.129 1.00 90.06 104 PRO A C 1
ATOM 851 O O . PRO A 1 104 ? -10.076 11.564 8.258 1.00 90.06 104 PRO A O 1
ATOM 854 N N . ASP A 1 105 ? -11.947 12.469 9.072 1.00 86.62 105 ASP A N 1
ATOM 855 C CA . ASP A 1 105 ? -12.144 13.411 7.955 1.00 86.62 105 ASP A CA 1
ATOM 856 C C . ASP A 1 105 ? -10.948 14.329 7.713 1.00 86.62 105 ASP A C 1
ATOM 858 O O . ASP A 1 105 ? -10.637 14.646 6.562 1.00 86.62 105 ASP A O 1
ATOM 862 N N . SER A 1 106 ? -10.268 14.733 8.788 1.00 84.25 106 SER A N 1
ATOM 863 C CA . SER A 1 106 ? -9.046 15.539 8.734 1.00 84.25 106 SER A CA 1
ATOM 864 C C . SER A 1 106 ? -7.921 14.831 7.983 1.00 84.25 106 SER A C 1
ATOM 866 O O . SER A 1 106 ? -7.164 15.474 7.258 1.00 84.25 106 SER A O 1
ATOM 868 N N . ASP A 1 107 ? -7.850 13.507 8.107 1.00 83.62 107 ASP A N 1
ATOM 869 C CA . ASP A 1 107 ? -6.881 12.687 7.400 1.00 83.62 107 ASP A CA 1
ATOM 870 C C . ASP A 1 107 ? -7.274 12.497 5.945 1.00 83.62 107 ASP A C 1
ATOM 872 O O . ASP A 1 107 ? -6.413 12.603 5.083 1.00 83.62 107 ASP A O 1
ATOM 876 N N . ARG A 1 108 ? -8.553 12.264 5.640 1.00 82.44 108 ARG A N 1
ATOM 877 C CA . ARG A 1 108 ? -9.030 12.046 4.261 1.00 82.44 108 ARG A CA 1
ATOM 878 C C . ARG A 1 108 ? -8.962 13.305 3.398 1.00 82.44 108 ARG A C 1
ATOM 880 O O . ARG A 1 108 ? -8.777 13.215 2.187 1.00 82.44 108 ARG A O 1
ATOM 887 N N . ASN A 1 109 ? -9.096 14.477 4.016 1.00 78.12 109 ASN A N 1
ATOM 888 C CA . ASN A 1 109 ? -9.164 15.769 3.335 1.00 78.12 109 ASN A CA 1
ATOM 889 C C . ASN A 1 109 ? -7.895 16.621 3.485 1.00 78.12 109 ASN A C 1
ATOM 891 O O . ASN A 1 109 ? -7.979 17.847 3.374 1.00 78.12 109 ASN A O 1
ATOM 895 N N . MET A 1 110 ? -6.726 16.005 3.710 1.00 69.50 110 MET A N 1
ATOM 896 C CA . MET A 1 110 ? -5.456 16.738 3.715 1.00 69.50 110 MET A CA 1
ATOM 897 C C 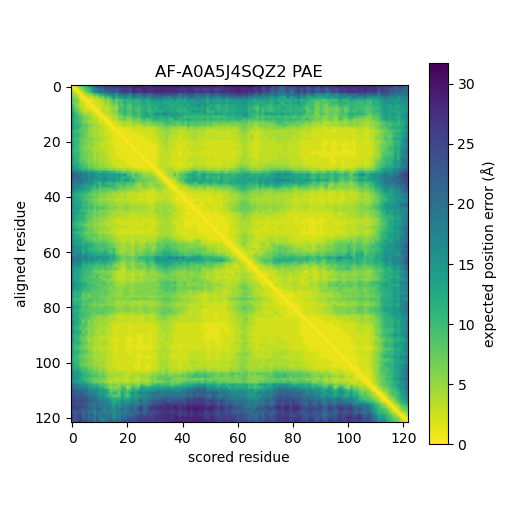. MET A 1 110 ? -5.300 17.554 2.423 1.00 69.50 110 MET A C 1
ATOM 899 O O . MET A 1 110 ? -5.381 17.020 1.315 1.00 69.50 110 MET A O 1
ATOM 903 N N . LYS A 1 111 ? -5.105 18.871 2.572 1.00 62.72 111 LYS A N 1
ATOM 904 C CA . LYS A 1 111 ? -4.893 19.773 1.435 1.00 62.72 111 LYS A CA 1
ATOM 905 C C . LYS A 1 111 ? -3.586 19.403 0.752 1.00 62.72 111 LYS A C 1
ATOM 907 O O . LYS A 1 111 ? -2.567 19.230 1.419 1.00 62.72 111 LYS A O 1
ATOM 912 N N . SER A 1 112 ? -3.616 19.307 -0.572 1.00 59.03 112 SER A N 1
ATOM 913 C CA . SER A 1 112 ? -2.390 19.107 -1.327 1.00 59.03 112 SER A CA 1
ATOM 914 C C . SER A 1 112 ? -1.473 20.323 -1.163 1.00 59.03 112 SER A C 1
ATOM 916 O O . SER A 1 112 ? -1.975 21.451 -1.209 1.00 59.03 112 SER A O 1
ATOM 918 N N . PRO A 1 113 ? -0.156 20.131 -0.957 1.00 58.06 113 PRO A N 1
ATOM 919 C CA . PRO A 1 113 ? 0.795 21.233 -0.989 1.00 58.06 113 PRO A CA 1
ATOM 920 C C . PRO A 1 113 ? 0.640 22.012 -2.297 1.00 58.06 113 PRO A C 1
ATOM 92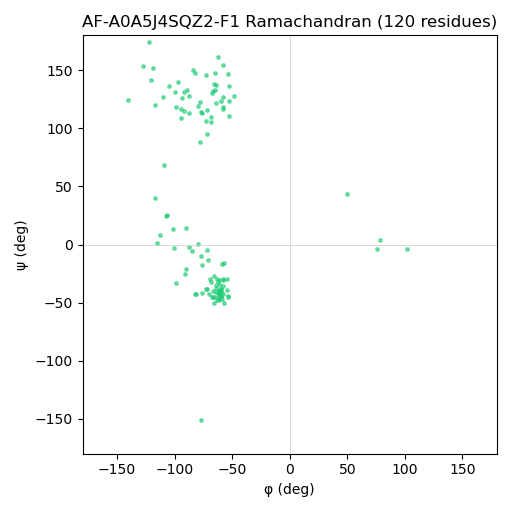2 O O . PRO A 1 113 ? 0.497 21.408 -3.365 1.00 58.06 113 PRO A O 1
ATOM 925 N N . GLN A 1 114 ? 0.660 23.343 -2.226 1.00 46.22 114 GLN A N 1
ATOM 926 C CA . GLN A 1 114 ? 0.656 24.185 -3.422 1.00 46.22 114 GLN A CA 1
ATOM 927 C C . GLN A 1 114 ? 1.875 23.828 -4.285 1.00 46.22 114 GLN A C 1
ATOM 929 O O . GLN A 1 114 ? 3.008 23.919 -3.82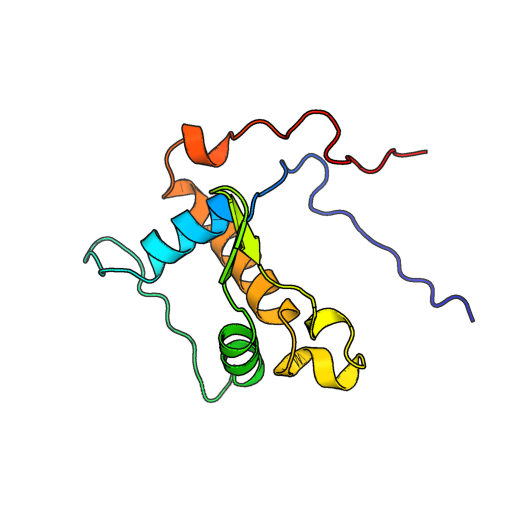3 1.00 46.22 114 GLN A O 1
ATOM 934 N N . GLY A 1 115 ? 1.630 23.362 -5.515 1.00 50.56 115 GLY A N 1
ATOM 935 C CA . GLY A 1 115 ? 2.673 22.928 -6.455 1.00 50.56 115 GLY A CA 1
ATOM 936 C C . GLY A 1 115 ? 2.869 21.410 -6.590 1.00 50.56 115 GLY A C 1
ATOM 937 O O . GLY A 1 115 ? 3.642 20.986 -7.444 1.00 50.56 115 GLY A O 1
ATOM 938 N N . ALA A 1 116 ? 2.161 20.573 -5.820 1.00 46.72 116 ALA A N 1
ATOM 939 C CA . ALA A 1 116 ? 2.108 19.132 -6.085 1.00 46.72 116 ALA A CA 1
ATOM 940 C C . ALA A 1 116 ? 1.229 18.888 -7.327 1.00 46.72 116 ALA A C 1
ATOM 942 O O . ALA A 1 116 ? 0.015 19.078 -7.276 1.00 46.72 116 ALA A O 1
ATOM 943 N N . GLY A 1 117 ? 1.872 18.562 -8.451 1.00 43.88 117 GLY A N 1
ATOM 944 C CA . GLY A 1 117 ? 1.313 18.633 -9.800 1.00 43.88 117 GLY A CA 1
ATOM 945 C C . GLY A 1 117 ? -0.070 18.005 -9.971 1.00 43.88 117 GLY A C 1
ATOM 946 O O . GLY A 1 117 ? -0.293 16.836 -9.667 1.00 43.88 117 GLY A O 1
ATOM 947 N N . THR A 1 118 ? -0.978 18.794 -10.537 1.00 43.31 118 THR A N 1
ATOM 948 C CA . THR A 1 118 ? -2.074 18.269 -11.347 1.00 43.31 118 THR A CA 1
ATOM 949 C C . THR A 1 118 ? -1.560 18.279 -12.777 1.00 43.31 118 THR A C 1
ATOM 951 O O . THR A 1 118 ? -0.931 19.253 -13.194 1.00 43.31 118 THR A O 1
ATOM 954 N N . TYR A 1 119 ? -1.720 17.173 -13.500 1.00 45.34 119 TYR A N 1
ATOM 955 C CA . TYR A 1 119 ? -1.428 17.142 -14.927 1.00 45.34 119 TYR A CA 1
ATOM 956 C C . TYR A 1 119 ? -2.198 18.299 -15.574 1.00 45.34 119 TYR A C 1
ATOM 958 O O . TYR A 1 119 ? -3.430 18.294 -15.568 1.00 45.34 119 TYR A O 1
ATOM 966 N N . MET A 1 120 ? -1.471 19.319 -16.038 1.00 36.69 120 MET A N 1
ATOM 967 C CA . MET A 1 120 ? -2.036 20.367 -16.879 1.00 36.69 120 MET A CA 1
ATOM 968 C C . MET A 1 120 ? -2.603 19.639 -18.093 1.00 36.69 120 MET A C 1
ATOM 970 O O . MET A 1 120 ? -1.886 18.912 -18.778 1.00 36.69 120 MET A O 1
ATOM 974 N N . SER A 1 121 ? -3.918 19.719 -18.253 1.00 40.84 121 SER A N 1
ATOM 975 C CA . SER A 1 121 ? -4.559 19.289 -19.486 1.00 40.84 121 SER A CA 1
ATOM 976 C C . SER A 1 121 ? -4.271 20.396 -20.491 1.00 40.84 121 SER A C 1
ATOM 978 O O . SER A 1 121 ? -4.698 21.526 -20.249 1.00 40.84 121 SER A O 1
ATOM 980 N N . ASP A 1 122 ? -3.480 20.090 -21.518 1.00 38.66 122 ASP A N 1
ATOM 981 C CA . ASP A 1 122 ? -3.367 20.939 -22.709 1.00 38.66 122 ASP A CA 1
ATOM 982 C C . ASP A 1 122 ? -4.731 21.054 -23.414 1.00 38.66 122 ASP A C 1
ATOM 984 O O . ASP A 1 122 ? -5.469 20.036 -23.448 1.00 38.66 122 ASP A O 1
#

Mean predicted aligned error: 8.06 Å

Radius of gyration: 16.52 Å; Cα contacts (8 Å, |Δi|>4): 97; chains: 1; bounding box: 31×44×50 Å

Secondary structure (DSSP, 8-state):
---------TTTTPPPPPHHHHHHHHHHHHSS--TTS------TTT-HHHHHHHHT-PEEEETTEEEE--GGGGS-HHHHHHHSSHHHHHHHHHHHHHHGGGS-HHHHTPPPPTTS------

Organism: NCBI:txid433724

pLDDT: mean 82.35, std 14.5, range [36.69, 96.06]

Sequence (122 aa):
VKRGWVVHLLSLGQKTIFHSQHYRLLNLLLGKHDAKRDKILIDRNECEALVSSINHSPLKRHEGTVFLDKSSERLPFEEQAYNSTQLATACMYLLWGEYNRLLPDSDRNMKSPQGAGTYMSD

Foldseek 3Di:
DPPDDDDDDPCVPPDDQDVVLLVVLCCVQVPDDDPPDDNDDDDCVVQVLLVQLVVLFDWDDDPNDIDTDQPQVPDPPVCCSRNGNVSVVVVSVVSCVVPSVVDDPCSSPPDDPVPPDDPPDD

Solvent-accessible surface area (backbone atoms only — not comparable to full-atom values): 7848 Å² total; per-residue (Å²): 131,87,79,86,77,85,82,78,76,88,60,75,89,60,77,82,81,52,59,56,54,50,52,54,50,47,51,64,61,73,41,84,84,52,98,91,54,81,82,83,78,80,59,62,88,84,36,46,42,43,58,39,1,46,75,47,46,51,83,39,77,56,96,92,40,59,41,74,51,60,76,44,65,73,50,59,78,90,49,26,55,42,58,3,32,57,47,34,51,52,49,53,52,55,49,40,74,77,48,49,84,79,51,57,68,74,63,76,62,56,77,75,62,93,83,68,80,71,84,79,80,128